Protein AF-A0A935QEB1-F1 (afdb_monomer_lite)

Radius of gyration: 17.1 Å; chains: 1; bounding box: 38×28×48 Å

Structure (mmCIF, N/CA/C/O backbone):
data_AF-A0A935QEB1-F1
#
_entry.id   AF-A0A935QEB1-F1
#
loop_
_atom_site.group_PDB
_atom_site.id
_atom_site.type_symbol
_atom_site.label_atom_id
_atom_site.label_alt_id
_atom_site.label_comp_id
_atom_site.label_asym_id
_atom_site.label_entity_id
_atom_site.label_seq_id
_atom_site.pdbx_PDB_ins_code
_atom_site.Cartn_x
_atom_site.Cartn_y
_atom_site.Cartn_z
_atom_site.occupancy
_atom_site.B_iso_or_equiv
_atom_site.auth_seq_id
_atom_site.auth_comp_id
_atom_site.auth_asym_id
_atom_site.auth_atom_id
_atom_site.pdbx_PDB_model_num
ATOM 1 N N . MET A 1 1 ? 4.987 -10.044 19.195 1.00 83.19 1 MET A N 1
ATOM 2 C CA . MET A 1 1 ? 5.631 -8.987 18.390 1.00 83.19 1 MET A CA 1
ATOM 3 C C . MET A 1 1 ? 6.122 -9.606 17.092 1.00 83.19 1 MET A C 1
ATOM 5 O O . MET A 1 1 ? 6.668 -10.703 17.139 1.00 83.19 1 MET A O 1
ATOM 9 N N . ARG A 1 2 ? 5.889 -8.962 15.948 1.00 94.31 2 ARG A N 1
ATOM 10 C CA . ARG A 1 2 ? 6.434 -9.374 14.642 1.00 94.31 2 ARG A CA 1
ATOM 11 C C . ARG A 1 2 ? 7.069 -8.157 13.979 1.00 94.31 2 ARG A C 1
ATOM 13 O O . ARG A 1 2 ? 6.477 -7.082 14.039 1.00 94.31 2 ARG A O 1
ATOM 20 N N . ARG A 1 3 ? 8.220 -8.342 13.334 1.00 96.56 3 ARG A N 1
ATOM 21 C CA . ARG A 1 3 ? 8.886 -7.309 12.537 1.00 96.56 3 ARG A CA 1
ATOM 22 C C . ARG A 1 3 ? 8.853 -7.691 11.062 1.00 96.56 3 ARG A C 1
ATOM 24 O O . ARG A 1 3 ? 8.981 -8.869 10.738 1.00 96.56 3 ARG A O 1
ATOM 31 N N . SER A 1 4 ? 8.666 -6.715 10.184 1.00 96.69 4 SER A N 1
ATOM 32 C CA . SER A 1 4 ? 8.810 -6.887 8.739 1.00 96.69 4 SER A CA 1
ATOM 33 C C . SER A 1 4 ? 9.440 -5.660 8.102 1.00 96.69 4 SER A C 1
ATOM 35 O O . SER A 1 4 ? 9.321 -4.550 8.623 1.00 96.69 4 SER A O 1
ATOM 37 N N . GLU A 1 5 ? 10.077 -5.883 6.960 1.00 97.75 5 GLU A N 1
ATOM 38 C CA . GLU A 1 5 ? 10.582 -4.838 6.078 1.00 97.75 5 GLU A CA 1
ATOM 39 C C . GLU A 1 5 ? 9.927 -5.016 4.714 1.00 97.75 5 GLU A C 1
ATOM 41 O O . GLU A 1 5 ? 9.751 -6.140 4.242 1.00 97.75 5 GLU A O 1
ATOM 46 N N . GLU A 1 6 ? 9.472 -3.910 4.146 1.00 97.44 6 GLU A N 1
ATOM 47 C CA . GLU A 1 6 ? 8.634 -3.874 2.954 1.00 97.44 6 GLU A CA 1
ATOM 48 C C . GLU A 1 6 ? 9.022 -2.646 2.136 1.00 97.44 6 GLU A C 1
ATOM 50 O O . GLU A 1 6 ? 9.424 -1.627 2.701 1.00 97.44 6 GLU A O 1
ATOM 55 N N . ASP A 1 7 ? 8.847 -2.711 0.823 1.00 98.50 7 ASP A N 1
ATOM 56 C CA . ASP A 1 7 ? 8.896 -1.528 -0.028 1.00 98.50 7 ASP A CA 1
ATOM 57 C C . ASP A 1 7 ? 7.515 -1.233 -0.575 1.00 98.50 7 ASP A C 1
ATOM 59 O O . ASP A 1 7 ? 6.787 -2.134 -0.990 1.00 98.50 7 ASP A O 1
ATOM 63 N N . TYR A 1 8 ? 7.162 0.042 -0.596 1.00 98.62 8 TYR A N 1
ATOM 64 C CA . TYR A 1 8 ? 5.965 0.519 -1.264 1.00 98.62 8 TYR A CA 1
ATOM 65 C C . TYR A 1 8 ? 6.370 1.344 -2.468 1.00 98.62 8 TYR A C 1
ATOM 67 O O . TYR A 1 8 ? 7.300 2.145 -2.389 1.00 98.62 8 TYR A O 1
ATOM 75 N N . ILE A 1 9 ? 5.654 1.162 -3.572 1.00 98.56 9 ILE A N 1
ATOM 76 C CA . ILE A 1 9 ? 5.802 2.011 -4.752 1.00 98.56 9 ILE A CA 1
ATOM 77 C C . ILE A 1 9 ? 4.604 2.946 -4.782 1.00 98.56 9 ILE A C 1
ATOM 79 O O . ILE A 1 9 ? 3.466 2.525 -4.998 1.00 98.56 9 ILE A O 1
ATOM 83 N N . LEU A 1 10 ? 4.856 4.219 -4.500 1.00 98.44 10 LEU A N 1
ATOM 84 C CA . LEU A 1 10 ? 3.855 5.269 -4.572 1.00 98.44 10 LEU A CA 1
ATOM 85 C C . LEU A 1 10 ? 3.809 5.823 -5.988 1.00 98.44 10 LEU A C 1
ATOM 87 O O . LEU A 1 10 ? 4.850 6.072 -6.583 1.00 98.44 10 LEU A O 1
ATOM 91 N N . SER A 1 11 ? 2.602 6.086 -6.479 1.00 98.00 11 SER A N 1
ATOM 92 C CA . SER A 1 11 ? 2.375 6.860 -7.699 1.00 98.00 11 SER A CA 1
ATOM 93 C C . SER A 1 11 ? 1.747 8.204 -7.348 1.00 98.00 11 SER A C 1
ATOM 95 O O . SER A 1 11 ? 0.836 8.266 -6.517 1.00 98.00 11 SER A O 1
ATOM 97 N N . ARG A 1 12 ? 2.183 9.286 -7.998 1.00 96.31 12 ARG A N 1
ATOM 98 C CA . ARG A 1 12 ? 1.499 10.589 -7.943 1.00 96.31 12 ARG A CA 1
ATOM 99 C C . ARG A 1 12 ? 0.083 10.515 -8.515 1.00 96.31 12 ARG A C 1
ATOM 101 O O . ARG A 1 12 ? -0.806 11.174 -7.990 1.00 96.31 12 ARG A O 1
ATOM 108 N N . GLN A 1 13 ? -0.128 9.656 -9.509 1.00 96.44 13 GLN A N 1
ATOM 109 C CA . GLN A 1 13 ? -1.366 9.557 -10.287 1.00 96.44 13 GLN A CA 1
ATOM 110 C C . GLN A 1 13 ? -2.379 8.552 -9.714 1.00 96.44 13 GLN A C 1
ATOM 112 O O . GLN A 1 13 ? -3.512 8.478 -10.180 1.00 96.44 13 GLN A O 1
ATOM 117 N N . SER A 1 14 ? -1.998 7.763 -8.702 1.00 96.44 14 SER A N 1
ATOM 118 C CA . SER A 1 14 ? -2.831 6.671 -8.183 1.00 96.44 14 SER A CA 1
ATOM 119 C C . SER A 1 14 ? -2.782 6.545 -6.661 1.00 96.44 14 SER A C 1
ATOM 121 O O . SER A 1 14 ? -1.826 6.955 -5.997 1.00 96.44 14 SER A O 1
ATOM 123 N N . MET A 1 15 ? -3.847 5.960 -6.111 1.00 96.69 15 MET A N 1
ATOM 124 C CA . MET A 1 15 ? -3.975 5.538 -4.712 1.00 96.69 15 MET A CA 1
ATOM 125 C C . MET A 1 15 ? -4.090 4.011 -4.593 1.00 96.69 15 MET A C 1
ATOM 127 O O . MET A 1 15 ? -4.632 3.499 -3.618 1.00 96.69 15 MET A O 1
ATOM 131 N N . ASN A 1 16 ? -3.580 3.269 -5.578 1.00 98.00 16 ASN A N 1
ATOM 132 C CA . ASN A 1 16 ? -3.426 1.827 -5.451 1.00 98.00 16 ASN A CA 1
ATOM 133 C C . ASN A 1 16 ? -2.272 1.495 -4.500 1.00 98.00 16 ASN A C 1
ATOM 135 O O . ASN A 1 16 ? -1.186 2.073 -4.564 1.00 98.00 16 ASN A O 1
ATOM 139 N N . ASN A 1 17 ? -2.516 0.544 -3.605 1.00 98.25 17 ASN A N 1
ATOM 140 C CA . ASN A 1 17 ? -1.549 0.092 -2.624 1.00 98.25 17 ASN A CA 1
ATOM 141 C C . ASN A 1 17 ? -0.645 -0.957 -3.257 1.00 98.25 17 ASN A C 1
ATOM 143 O O . ASN A 1 17 ? -1.051 -2.110 -3.369 1.00 98.25 17 ASN A O 1
ATOM 147 N N . THR A 1 18 ? 0.552 -0.537 -3.666 1.00 98.38 18 THR A N 1
ATOM 148 C CA . THR A 1 18 ? 1.573 -1.422 -4.230 1.00 98.38 18 THR A CA 1
ATOM 149 C C . THR A 1 18 ? 2.646 -1.686 -3.197 1.00 98.38 18 THR A C 1
ATOM 151 O O . THR A 1 18 ? 3.416 -0.790 -2.849 1.00 98.38 18 THR A O 1
ATOM 154 N N . LYS A 1 19 ? 2.695 -2.927 -2.724 1.00 98.56 19 LYS A N 1
ATOM 155 C CA . LYS A 1 19 ? 3.609 -3.385 -1.683 1.00 98.56 19 LYS A CA 1
ATOM 156 C C . LYS A 1 19 ? 4.445 -4.542 -2.196 1.00 98.56 19 LYS A C 1
ATOM 158 O O . LYS A 1 19 ? 3.911 -5.487 -2.770 1.00 98.56 19 LYS A O 1
ATOM 163 N N . ILE A 1 20 ? 5.733 -4.504 -1.896 1.00 98.62 20 ILE A N 1
ATOM 164 C CA . ILE A 1 20 ? 6.696 -5.555 -2.185 1.00 98.62 20 ILE A CA 1
ATOM 165 C C . ILE A 1 20 ? 7.252 -6.086 -0.864 1.00 98.62 20 ILE A C 1
ATOM 167 O O . ILE A 1 20 ? 7.737 -5.323 -0.028 1.00 98.62 20 ILE A O 1
ATOM 171 N N . ARG A 1 21 ? 7.181 -7.403 -0.666 1.00 97.75 21 ARG A N 1
ATOM 172 C CA . ARG A 1 21 ? 7.799 -8.096 0.471 1.00 97.75 21 ARG A CA 1
ATOM 173 C C . ARG A 1 21 ? 8.183 -9.514 0.065 1.00 97.75 21 ARG A C 1
ATOM 175 O O . ARG A 1 21 ? 7.403 -10.177 -0.610 1.00 97.75 21 ARG A O 1
ATOM 182 N N . ASP A 1 22 ? 9.356 -9.979 0.493 1.00 96.12 22 ASP A N 1
ATOM 183 C CA . ASP A 1 22 ? 9.839 -11.350 0.261 1.00 96.12 22 ASP A CA 1
ATOM 184 C C . ASP A 1 22 ? 9.798 -11.770 -1.227 1.00 96.12 22 ASP A C 1
ATOM 186 O O . ASP A 1 22 ? 9.379 -12.874 -1.569 1.00 96.12 22 ASP A O 1
ATOM 190 N N . GLY A 1 23 ? 10.184 -10.860 -2.134 1.00 96.56 23 GLY A N 1
ATOM 191 C CA . GLY A 1 23 ? 10.194 -11.109 -3.584 1.00 96.56 23 GLY A CA 1
ATOM 192 C C . GLY A 1 23 ? 8.809 -11.153 -4.242 1.00 96.56 23 GLY A C 1
ATOM 193 O O . GLY A 1 23 ? 8.690 -11.562 -5.398 1.00 96.56 23 GLY A O 1
ATOM 194 N N . LEU A 1 24 ? 7.763 -10.730 -3.530 1.00 98.12 24 LEU A N 1
ATOM 195 C CA . LEU A 1 24 ? 6.387 -10.713 -4.007 1.00 98.12 24 LEU A CA 1
ATOM 196 C C . LEU A 1 24 ? 5.823 -9.290 -4.003 1.00 98.12 24 LEU A C 1
ATOM 198 O O . LEU A 1 24 ? 5.852 -8.616 -2.975 1.00 98.12 24 LEU A O 1
ATOM 202 N N . MET A 1 25 ? 5.250 -8.877 -5.131 1.00 98.56 25 MET A N 1
ATOM 203 C CA . MET A 1 25 ? 4.451 -7.665 -5.277 1.00 98.56 25 MET A CA 1
ATOM 204 C C . MET A 1 25 ? 2.955 -7.982 -5.141 1.00 98.56 25 MET A C 1
ATOM 206 O O . MET A 1 25 ? 2.454 -8.937 -5.737 1.00 98.56 25 MET A O 1
ATOM 210 N N . ASP A 1 26 ? 2.243 -7.157 -4.379 1.00 98.44 26 ASP A N 1
ATOM 211 C CA . ASP A 1 26 ? 0.785 -7.152 -4.231 1.00 98.44 26 ASP A CA 1
ATOM 212 C C . ASP A 1 26 ? 0.272 -5.740 -4.529 1.00 98.44 26 ASP A C 1
ATOM 214 O O . ASP A 1 26 ? 0.778 -4.772 -3.952 1.00 98.44 26 ASP A O 1
ATOM 218 N N . ILE A 1 27 ? -0.710 -5.626 -5.425 1.00 98.56 27 ILE A N 1
ATOM 219 C CA . ILE A 1 27 ? -1.400 -4.367 -5.716 1.00 98.56 27 ILE A CA 1
ATOM 220 C C . ILE A 1 27 ? -2.857 -4.503 -5.306 1.00 98.56 27 ILE A C 1
ATOM 222 O O . ILE A 1 27 ? -3.578 -5.374 -5.799 1.00 98.56 27 ILE A O 1
ATOM 226 N N . LYS A 1 28 ? -3.303 -3.595 -4.438 1.00 98.56 28 LYS A N 1
ATOM 227 C CA . LYS A 1 28 ? -4.705 -3.470 -4.037 1.00 98.56 28 LYS A CA 1
ATOM 228 C C . LYS A 1 28 ? -5.279 -2.133 -4.460 1.00 98.56 28 LYS A C 1
ATOM 230 O O . LYS A 1 28 ? -4.605 -1.110 -4.374 1.00 98.56 28 LYS A O 1
ATOM 235 N N . THR A 1 29 ? -6.544 -2.139 -4.848 1.00 98.06 29 THR A N 1
ATOM 236 C CA . THR A 1 29 ? -7.305 -0.927 -5.145 1.00 98.06 29 THR A CA 1
ATOM 237 C C . THR A 1 29 ? -8.373 -0.697 -4.085 1.00 98.06 29 THR A C 1
ATOM 239 O O . THR A 1 29 ? -8.905 -1.656 -3.516 1.00 98.06 29 THR A O 1
ATOM 242 N N . LEU A 1 30 ? -8.659 0.569 -3.791 1.00 97.50 30 LEU A N 1
ATOM 243 C CA . LEU A 1 30 ? -9.748 0.940 -2.898 1.00 97.50 30 LEU A CA 1
ATOM 244 C C . LEU A 1 30 ? -11.068 0.706 -3.636 1.00 97.50 30 LEU A C 1
ATOM 246 O O . LEU A 1 30 ? -11.345 1.357 -4.640 1.00 97.50 30 LEU A O 1
ATOM 250 N N . GLN A 1 31 ? -11.864 -0.242 -3.154 1.00 96.81 31 GLN A N 1
ATOM 251 C CA . GLN A 1 31 ? -13.117 -0.636 -3.789 1.00 96.81 31 GLN A CA 1
ATOM 252 C C . GLN A 1 31 ? -14.290 0.218 -3.308 1.00 96.81 31 GLN A C 1
ATOM 254 O O . GLN A 1 31 ? -15.129 0.625 -4.108 1.00 96.81 31 GLN A O 1
ATOM 259 N N . ALA A 1 32 ? -14.361 0.464 -2.002 1.00 95.94 32 ALA A N 1
ATOM 260 C CA . ALA A 1 32 ? -15.444 1.214 -1.391 1.00 95.94 32 ALA A CA 1
ATOM 261 C C . ALA A 1 32 ? -14.986 1.876 -0.092 1.00 95.94 32 ALA A C 1
ATOM 263 O O . ALA A 1 32 ? -14.084 1.386 0.593 1.00 95.94 32 ALA A O 1
ATOM 264 N N . VAL A 1 33 ? -15.664 2.966 0.249 1.00 96.94 33 VAL A N 1
ATOM 265 C CA . VAL A 1 33 ? -15.650 3.569 1.580 1.00 96.94 33 VAL A CA 1
ATOM 266 C C . VAL A 1 33 ? -17.101 3.642 2.030 1.00 96.94 33 VAL A C 1
ATOM 268 O O . VAL A 1 33 ? -17.939 4.144 1.278 1.00 96.94 33 VAL A O 1
ATOM 271 N N . ASN A 1 34 ? -17.424 3.083 3.194 1.00 95.31 34 ASN A N 1
ATOM 272 C CA . ASN A 1 34 ? -18.795 3.115 3.705 1.00 95.31 34 ASN A CA 1
ATOM 273 C C . ASN A 1 34 ? -19.105 4.446 4.425 1.00 95.31 34 ASN A C 1
ATOM 275 O O . ASN A 1 34 ? -18.240 5.308 4.570 1.00 95.31 34 ASN A O 1
ATOM 279 N N . GLU A 1 35 ? -20.343 4.607 4.897 1.00 95.06 35 GLU A N 1
ATOM 280 C CA . GLU A 1 35 ? -20.798 5.818 5.604 1.00 95.06 35 GLU A CA 1
ATOM 281 C C . GLU A 1 35 ? -20.042 6.080 6.922 1.00 95.06 35 GLU A C 1
ATOM 283 O O . GLU A 1 35 ? -19.935 7.228 7.346 1.00 95.06 35 GLU A O 1
ATOM 288 N N . ASP A 1 36 ? -19.465 5.038 7.532 1.00 92.50 36 ASP A N 1
ATOM 289 C CA . ASP A 1 36 ? -18.627 5.130 8.736 1.00 92.50 36 ASP A CA 1
ATOM 290 C C . ASP A 1 36 ? -17.152 5.461 8.416 1.00 92.50 36 ASP A C 1
ATOM 292 O O . ASP A 1 36 ? -16.318 5.538 9.3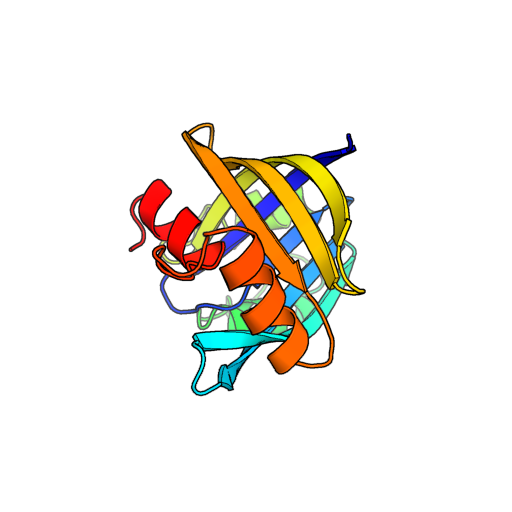19 1.00 92.50 36 ASP A O 1
ATOM 296 N N . GLY A 1 37 ? -16.795 5.630 7.137 1.00 94.00 37 GLY A N 1
ATOM 297 C CA . GLY A 1 37 ? -15.422 5.899 6.706 1.00 94.00 37 GLY A CA 1
ATOM 298 C C . G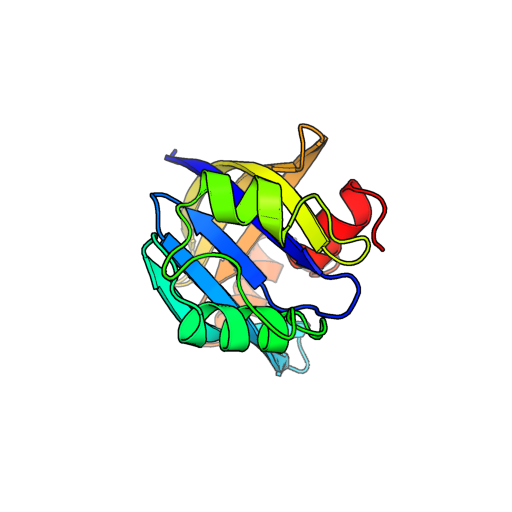LY A 1 37 ? -14.504 4.671 6.704 1.00 94.00 37 GLY A C 1
ATOM 299 O O . GLY A 1 37 ? -13.283 4.826 6.633 1.00 94.00 37 GLY A O 1
ATOM 300 N N . LEU A 1 38 ? -15.053 3.455 6.788 1.00 96.50 38 LEU A N 1
ATOM 301 C CA . LEU A 1 38 ? -14.290 2.211 6.685 1.00 96.50 38 LEU A CA 1
ATOM 302 C C . LEU A 1 38 ? -13.964 1.908 5.223 1.00 96.50 38 LEU A C 1
ATOM 304 O O . LEU A 1 38 ? -14.840 1.935 4.358 1.00 96.50 38 LEU A O 1
ATOM 308 N N . GLU A 1 39 ? -12.700 1.586 4.963 1.00 97.06 39 GLU A N 1
ATOM 309 C CA . GLU A 1 39 ? -12.185 1.311 3.625 1.00 97.06 39 GLU A CA 1
ATOM 310 C C . GLU A 1 39 ? -12.162 -0.193 3.321 1.00 97.06 39 GLU A C 1
ATOM 312 O O . GLU A 1 39 ? -11.621 -0.988 4.091 1.00 97.06 39 GLU A O 1
ATOM 317 N N . GLN A 1 40 ? -12.668 -0.578 2.149 1.00 96.56 40 GLN A N 1
ATOM 318 C CA . GLN A 1 40 ? -12.555 -1.933 1.613 1.00 96.56 40 GLN A CA 1
ATOM 319 C C . GLN A 1 40 ? -11.539 -1.967 0.469 1.00 96.56 40 GLN A C 1
ATOM 321 O O . GLN A 1 40 ? -11.694 -1.274 -0.537 1.00 96.56 40 GLN A O 1
ATOM 326 N N . TRP A 1 41 ? -10.519 -2.815 0.597 1.00 96.62 41 TRP A N 1
ATOM 327 C CA . TRP A 1 41 ? -9.431 -2.936 -0.373 1.00 96.62 41 TRP A CA 1
ATOM 328 C C . TRP A 1 41 ? -9.469 -4.284 -1.090 1.00 96.62 41 TRP A C 1
ATOM 330 O O . TRP A 1 41 ? -9.429 -5.331 -0.443 1.00 96.62 41 TRP A O 1
ATOM 340 N N . ASN A 1 42 ? -9.467 -4.263 -2.423 1.00 96.69 42 ASN A N 1
ATOM 341 C CA . ASN A 1 42 ? -9.499 -5.466 -3.251 1.00 96.69 42 ASN A CA 1
ATOM 342 C C . ASN A 1 42 ? -8.136 -5.721 -3.923 1.00 96.69 42 ASN A C 1
ATOM 344 O O . ASN A 1 42 ? -7.607 -4.806 -4.563 1.00 96.69 42 ASN A O 1
ATOM 348 N N . PRO A 1 43 ? -7.554 -6.931 -3.821 1.00 97.19 43 PRO A N 1
ATOM 349 C CA . PRO A 1 43 ? -6.360 -7.289 -4.581 1.00 97.19 43 PRO A CA 1
ATOM 350 C C . PRO A 1 43 ? -6.670 -7.382 -6.078 1.00 97.19 43 PRO A C 1
ATOM 352 O O . PRO A 1 43 ? -7.613 -8.055 -6.488 1.00 97.19 43 PRO A O 1
ATOM 355 N N . ILE A 1 44 ? -5.851 -6.718 -6.892 1.00 97.56 44 ILE A N 1
ATOM 356 C CA . ILE A 1 44 ? -5.974 -6.710 -8.359 1.00 97.56 44 ILE A CA 1
ATOM 357 C C . ILE A 1 44 ? -4.770 -7.343 -9.058 1.00 97.56 44 ILE A C 1
ATOM 359 O O . ILE A 1 44 ? -4.885 -7.761 -10.206 1.00 97.56 44 ILE A O 1
ATOM 363 N N . LEU A 1 45 ? -3.625 -7.444 -8.377 1.00 97.81 45 LEU A N 1
ATOM 364 C CA . LEU A 1 45 ? -2.428 -8.087 -8.910 1.00 97.81 45 LEU A CA 1
ATOM 365 C C . LEU A 1 45 ? -1.613 -8.706 -7.781 1.00 97.81 45 LEU A C 1
ATOM 367 O O . LEU A 1 45 ? -1.413 -8.090 -6.737 1.00 97.81 45 LEU A O 1
ATOM 371 N N . LYS A 1 46 ? -1.098 -9.910 -8.030 1.00 97.94 46 LYS A N 1
ATOM 372 C CA . LYS A 1 46 ? -0.120 -10.577 -7.175 1.00 97.94 46 LYS A CA 1
ATOM 373 C C . LYS A 1 46 ? 0.909 -11.267 -8.061 1.00 97.94 46 LYS A C 1
ATOM 375 O O . LYS A 1 46 ? 0.546 -12.155 -8.827 1.00 97.94 46 LYS A O 1
ATOM 380 N N . ALA A 1 47 ? 2.168 -10.857 -7.968 1.00 98.25 47 ALA A N 1
ATOM 381 C CA . ALA A 1 47 ? 3.231 -11.350 -8.839 1.00 98.25 47 ALA A CA 1
ATOM 382 C C . ALA A 1 47 ? 4.544 -11.521 -8.073 1.00 98.25 47 ALA A C 1
ATOM 384 O O . ALA A 1 47 ? 4.892 -10.698 -7.229 1.00 98.25 47 ALA A O 1
ATOM 385 N N . SER A 1 48 ? 5.275 -12.594 -8.363 1.00 98.38 48 SER A N 1
ATOM 386 C CA . SER A 1 48 ? 6.636 -12.806 -7.866 1.00 98.38 48 SER A CA 1
ATOM 387 C C . SER A 1 48 ? 7.652 -12.270 -8.864 1.00 98.38 48 SER A C 1
ATOM 389 O O . SER A 1 48 ? 7.450 -12.400 -10.070 1.00 98.3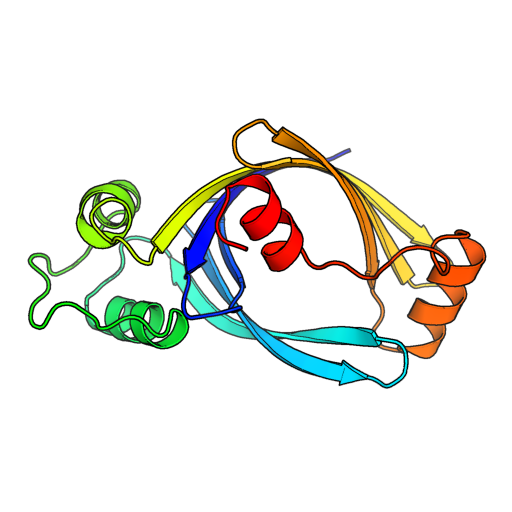8 48 SER A O 1
ATOM 391 N N . PHE A 1 49 ? 8.763 -11.732 -8.372 1.00 98.44 49 PHE A N 1
ATOM 392 C CA . PHE A 1 49 ? 9.898 -11.398 -9.227 1.00 98.44 49 PHE A CA 1
ATOM 393 C C . PHE A 1 49 ? 10.578 -12.672 -9.776 1.00 98.44 49 PHE A C 1
ATOM 395 O O . PHE A 1 49 ? 10.588 -13.697 -9.086 1.00 98.44 49 PHE A O 1
ATOM 402 N N . PRO A 1 50 ? 11.179 -12.618 -10.981 1.00 98.56 50 PRO A N 1
ATOM 403 C CA . PRO A 1 50 ? 11.275 -11.451 -11.863 1.00 98.56 50 PRO A CA 1
ATOM 404 C C . PRO A 1 50 ? 9.972 -11.159 -12.637 1.00 98.56 50 PRO A C 1
ATOM 406 O O . PRO A 1 50 ? 9.177 -12.061 -12.891 1.00 98.56 50 PRO A O 1
ATOM 409 N N . LEU A 1 51 ? 9.751 -9.894 -13.012 1.00 98.50 51 LEU A N 1
ATOM 410 C CA . LEU A 1 51 ? 8.532 -9.426 -13.686 1.00 98.50 51 LEU A CA 1
ATOM 411 C C . LEU A 1 51 ? 8.749 -9.274 -15.194 1.00 98.50 51 LEU A C 1
ATOM 413 O O . LEU A 1 51 ? 9.664 -8.568 -15.616 1.00 98.50 51 LEU A O 1
ATOM 417 N N . GLY A 1 52 ? 7.896 -9.910 -15.997 1.00 97.94 52 GLY A N 1
ATOM 418 C CA . GLY A 1 52 ? 7.901 -9.770 -17.456 1.00 97.94 52 GLY A CA 1
ATOM 419 C C . GLY A 1 52 ? 7.082 -8.568 -17.963 1.00 97.94 52 GLY A C 1
ATOM 420 O O . GLY A 1 52 ? 6.249 -8.043 -17.215 1.00 97.94 52 GLY A O 1
ATOM 421 N N . PRO A 1 53 ? 7.263 -8.162 -19.236 1.00 96.75 53 PRO A N 1
ATOM 422 C CA . PRO A 1 53 ? 6.581 -7.026 -19.865 1.00 96.75 53 PRO A CA 1
ATOM 423 C C . PRO A 1 53 ? 5.059 -6.990 -19.683 1.00 96.75 53 PRO A C 1
ATOM 425 O O . PRO A 1 53 ? 4.516 -5.944 -19.337 1.00 96.75 53 PRO A O 1
ATOM 428 N N . ASP A 1 54 ? 4.368 -8.123 -19.840 1.00 95.19 54 ASP A N 1
ATOM 429 C CA . ASP A 1 54 ? 2.902 -8.180 -19.721 1.00 95.19 54 ASP A CA 1
ATOM 430 C C . ASP A 1 54 ? 2.421 -7.833 -18.305 1.00 95.19 54 ASP A C 1
ATOM 432 O O . ASP A 1 54 ?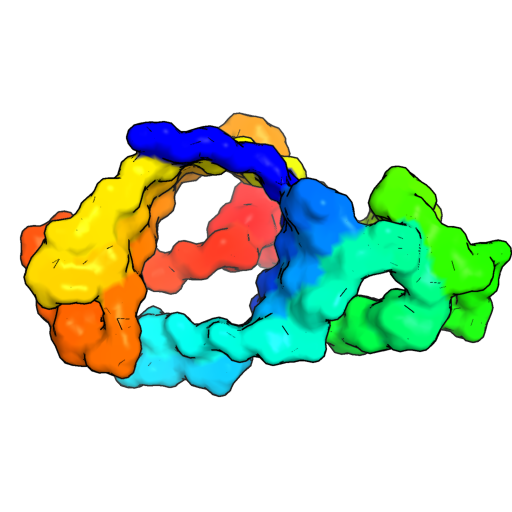 1.449 -7.098 -18.115 1.00 95.19 54 ASP A O 1
ATOM 436 N N . VAL A 1 55 ? 3.134 -8.326 -17.287 1.00 97.56 55 VAL A N 1
ATOM 437 C CA . VAL A 1 55 ? 2.834 -8.019 -15.883 1.00 97.56 55 VAL A CA 1
ATOM 438 C C . VAL A 1 55 ? 3.167 -6.559 -15.587 1.00 97.56 55 VAL A C 1
ATOM 440 O O . VAL A 1 55 ? 2.387 -5.875 -14.924 1.00 97.56 55 VAL A O 1
ATOM 443 N N . LEU A 1 56 ? 4.291 -6.061 -16.112 1.00 98.06 56 LEU A N 1
ATOM 444 C CA . LEU A 1 56 ? 4.692 -4.663 -15.967 1.00 98.06 56 LEU A CA 1
ATOM 445 C C . LEU A 1 56 ? 3.666 -3.712 -16.586 1.00 98.06 56 LEU A C 1
ATOM 447 O O . LEU A 1 56 ? 3.318 -2.726 -15.946 1.00 98.06 56 LEU A O 1
ATOM 451 N N . ALA A 1 57 ? 3.105 -4.024 -17.755 1.00 95.88 57 ALA A N 1
ATOM 452 C CA . ALA A 1 57 ? 2.038 -3.221 -18.353 1.00 95.88 57 ALA A CA 1
ATOM 453 C C . ALA A 1 57 ? 0.830 -3.076 -17.406 1.00 95.88 57 ALA A C 1
ATOM 455 O O . ALA A 1 57 ? 0.318 -1.971 -17.216 1.00 95.88 57 ALA A O 1
ATOM 456 N N . GLY A 1 58 ? 0.425 -4.163 -16.737 1.00 96.75 58 GLY A N 1
ATOM 457 C CA . GLY A 1 58 ? -0.622 -4.130 -15.710 1.00 96.75 58 GLY A CA 1
ATOM 458 C C . GLY A 1 58 ? -0.244 -3.305 -14.472 1.00 96.75 58 GLY A C 1
ATOM 459 O O . GLY A 1 58 ? -1.079 -2.578 -13.934 1.00 96.75 58 GLY A O 1
ATOM 460 N N . ILE A 1 59 ? 1.018 -3.367 -14.042 1.00 98.19 59 ILE A N 1
ATOM 461 C CA . ILE A 1 59 ? 1.542 -2.577 -12.916 1.00 98.19 59 ILE A CA 1
ATOM 462 C C . ILE A 1 59 ? 1.524 -1.074 -13.243 1.00 98.19 59 ILE A C 1
ATOM 464 O O . ILE A 1 59 ? 1.015 -0.284 -12.449 1.00 98.19 59 ILE A O 1
ATOM 468 N N . PHE A 1 60 ? 2.009 -0.669 -14.420 1.00 97.69 60 PHE A N 1
ATOM 469 C CA . PHE A 1 60 ? 1.986 0.730 -14.867 1.00 97.69 60 PHE A CA 1
ATOM 470 C C . PHE A 1 60 ? 0.555 1.259 -15.022 1.00 97.69 60 PHE A C 1
ATOM 472 O O . PHE A 1 60 ? 0.243 2.351 -14.539 1.00 97.69 60 PHE A O 1
ATOM 479 N N . ALA A 1 61 ? -0.352 0.446 -15.574 1.00 96.81 61 ALA A N 1
ATOM 480 C CA . ALA A 1 61 ? -1.773 0.776 -15.618 1.00 96.81 61 ALA A CA 1
ATOM 481 C C . ALA A 1 61 ? -2.355 0.988 -14.208 1.00 96.81 61 ALA A C 1
ATOM 483 O O . ALA A 1 61 ? -3.071 1.962 -13.978 1.00 96.81 61 ALA A O 1
ATOM 484 N N . ALA A 1 62 ? -2.001 0.142 -13.233 1.00 97.56 62 ALA A N 1
ATOM 485 C CA . ALA A 1 62 ? -2.424 0.319 -11.843 1.00 97.56 62 ALA A CA 1
ATOM 486 C C . ALA A 1 62 ? -1.817 1.574 -11.183 1.00 97.56 62 ALA A C 1
ATOM 488 O O . ALA A 1 62 ? -2.435 2.170 -10.293 1.00 97.56 62 ALA A O 1
ATOM 489 N N . PHE A 1 63 ? -0.636 2.013 -11.616 1.00 97.81 63 PHE A N 1
ATOM 490 C CA . PHE A 1 63 ? -0.066 3.292 -11.200 1.00 97.81 63 PHE A CA 1
ATOM 491 C C . PHE A 1 63 ? -0.726 4.500 -11.863 1.00 97.81 63 PHE A C 1
ATOM 493 O O . PHE A 1 63 ? -0.549 5.606 -11.354 1.00 97.81 63 PHE A O 1
ATOM 500 N N . GLY A 1 64 ? -1.474 4.318 -12.953 1.00 96.69 64 GLY A N 1
ATOM 501 C CA . GLY A 1 64 ? -1.961 5.428 -13.773 1.00 96.69 64 GLY A CA 1
ATOM 502 C C . GLY A 1 64 ? -0.825 6.190 -14.462 1.00 96.69 64 GLY A C 1
ATOM 503 O O . GLY A 1 64 ? -0.964 7.379 -14.728 1.00 96.69 64 GLY A O 1
ATOM 504 N N . VAL A 1 65 ? 0.309 5.525 -14.697 1.00 95.75 65 VAL A N 1
ATOM 505 C CA . VAL A 1 65 ? 1.499 6.089 -15.347 1.00 95.75 65 VAL A CA 1
ATOM 506 C C . VAL A 1 65 ? 1.681 5.389 -16.687 1.00 95.75 65 VAL A C 1
ATOM 508 O O . VAL A 1 65 ? 1.471 4.180 -16.792 1.00 95.75 65 VAL A O 1
ATOM 511 N N . GLU A 1 66 ? 2.058 6.141 -17.717 1.00 92.38 66 GLU A N 1
ATOM 512 C CA . GLU A 1 66 ? 2.319 5.572 -19.037 1.00 92.38 66 GLU A CA 1
ATOM 513 C C . GLU A 1 66 ? 3.504 4.599 -18.970 1.00 92.38 66 GLU A C 1
ATOM 515 O O . GLU A 1 66 ? 4.575 4.921 -18.450 1.00 92.38 66 GLU A O 1
ATOM 520 N N . ALA A 1 67 ? 3.296 3.380 -19.466 1.00 89.88 67 ALA A N 1
ATOM 521 C CA . ALA A 1 67 ? 4.360 2.394 -19.567 1.00 89.88 67 ALA A CA 1
ATOM 522 C C . ALA A 1 67 ? 5.340 2.776 -20.690 1.00 89.88 67 ALA A C 1
ATOM 524 O O . ALA A 1 67 ? 4.926 3.372 -21.688 1.00 89.88 67 ALA A O 1
ATOM 525 N N . PRO A 1 68 ? 6.622 2.380 -20.597 1.00 88.25 68 PRO A N 1
ATOM 526 C CA . PRO A 1 68 ? 7.527 2.455 -21.736 1.00 88.25 68 PRO A CA 1
ATOM 527 C C . PRO A 1 68 ? 6.935 1.742 -22.958 1.00 88.25 68 PRO A C 1
ATOM 529 O O . PRO A 1 68 ? 6.403 0.640 -22.837 1.00 88.25 68 PRO A O 1
ATOM 532 N N . VAL A 1 69 ? 7.088 2.334 -24.149 1.00 85.81 69 VAL A N 1
ATOM 533 C CA . VAL A 1 69 ? 6.648 1.707 -25.415 1.00 85.81 69 VAL A CA 1
ATOM 534 C C . VAL A 1 69 ? 7.333 0.352 -25.623 1.00 85.81 69 VAL A C 1
ATOM 536 O O . VAL A 1 69 ? 6.729 -0.581 -26.147 1.00 85.81 69 VAL A O 1
ATOM 539 N N . PHE A 1 70 ? 8.589 0.241 -25.179 1.00 88.75 70 PHE A N 1
ATOM 540 C CA . PHE A 1 70 ? 9.359 -0.994 -25.184 1.00 88.75 70 PHE A CA 1
ATOM 541 C C . PHE A 1 70 ? 10.070 -1.174 -23.846 1.00 88.75 70 PHE A C 1
ATOM 543 O O . PHE A 1 70 ? 10.750 -0.266 -23.366 1.00 88.75 70 PHE A O 1
ATOM 550 N N . PHE A 1 71 ? 9.955 -2.371 -23.279 1.00 94.31 71 PHE A N 1
ATOM 551 C CA . PHE A 1 71 ? 10.794 -2.799 -22.171 1.00 94.31 71 PHE A CA 1
ATOM 552 C C . PHE A 1 71 ? 12.118 -3.331 -22.721 1.00 94.31 71 PHE A C 1
ATOM 554 O O . PHE A 1 71 ? 12.139 -4.101 -23.679 1.00 94.31 71 PHE A O 1
ATOM 561 N N . ALA A 1 72 ? 13.233 -2.921 -22.121 1.00 94.81 72 ALA A N 1
ATOM 562 C CA . ALA A 1 72 ? 14.571 -3.312 -22.565 1.00 94.81 72 ALA A CA 1
ATOM 563 C C . ALA A 1 72 ? 14.924 -4.774 -22.228 1.00 94.81 72 ALA A C 1
ATOM 565 O O . ALA A 1 72 ? 15.943 -5.282 -22.696 1.00 94.81 72 ALA A O 1
ATOM 566 N N . ARG A 1 73 ? 14.117 -5.436 -21.388 1.00 97.00 73 ARG A N 1
ATOM 567 C CA . ARG A 1 73 ? 14.344 -6.798 -20.895 1.00 97.00 73 ARG A CA 1
ATOM 568 C C . ARG A 1 73 ? 13.076 -7.635 -20.997 1.00 97.00 73 ARG A C 1
ATOM 570 O O . ARG A 1 73 ? 11.976 -7.129 -20.787 1.00 97.00 73 ARG A O 1
ATOM 577 N N . ASP A 1 74 ? 13.265 -8.937 -21.186 1.00 96.94 74 ASP A N 1
ATOM 578 C CA . ASP A 1 74 ? 12.179 -9.925 -21.140 1.00 96.94 74 ASP A CA 1
ATOM 579 C C . ASP A 1 74 ? 11.699 -10.203 -19.706 1.00 96.94 74 ASP A C 1
ATOM 581 O O . ASP A 1 74 ? 10.587 -10.686 -19.497 1.00 96.94 74 ASP A O 1
ATOM 585 N N . ALA A 1 75 ? 12.536 -9.907 -18.707 1.00 97.94 75 ALA A N 1
ATOM 586 C CA . ALA A 1 75 ? 12.184 -9.973 -17.297 1.00 97.94 75 ALA A CA 1
ATOM 587 C C . ALA A 1 75 ? 13.074 -9.037 -16.465 1.00 97.94 75 ALA A C 1
ATOM 589 O O . ALA A 1 75 ? 14.263 -8.884 -16.751 1.00 97.94 75 ALA A O 1
ATOM 590 N N . TYR A 1 76 ? 12.499 -8.449 -15.418 1.00 98.56 76 TYR A N 1
ATOM 591 C CA . TYR A 1 76 ? 13.174 -7.553 -14.482 1.00 98.56 76 TYR A CA 1
ATOM 592 C C . TYR A 1 76 ? 13.259 -8.211 -13.108 1.00 98.56 76 TYR A C 1
ATOM 594 O O . TYR A 1 76 ? 12.231 -8.580 -12.532 1.00 98.56 76 TYR A O 1
ATOM 602 N N . THR A 1 77 ? 14.467 -8.348 -12.555 1.00 98.62 77 THR A N 1
ATOM 603 C CA . THR A 1 77 ? 14.623 -8.662 -11.125 1.00 98.62 77 THR A CA 1
ATOM 604 C C . THR A 1 77 ? 14.067 -7.525 -10.268 1.00 98.62 77 THR A C 1
ATOM 606 O O . THR A 1 77 ? 13.715 -6.461 -10.774 1.00 98.62 77 THR A O 1
ATOM 609 N N . TYR A 1 78 ? 13.977 -7.739 -8.957 1.00 98.44 78 TYR A N 1
ATOM 610 C CA . TYR A 1 78 ? 13.540 -6.694 -8.034 1.00 98.44 78 TYR A CA 1
ATOM 611 C C . TYR A 1 78 ? 14.430 -5.443 -8.125 1.00 98.44 78 TYR A C 1
ATOM 613 O O . TYR A 1 78 ? 13.914 -4.335 -8.241 1.00 98.44 78 TYR A O 1
ATOM 621 N N . GLU A 1 79 ? 15.750 -5.621 -8.168 1.00 98.38 79 GLU A N 1
ATOM 622 C CA . GLU A 1 79 ? 16.718 -4.528 -8.288 1.00 98.38 79 GLU A CA 1
ATOM 623 C C . GLU A 1 79 ? 16.564 -3.803 -9.628 1.00 98.38 79 GLU A C 1
ATOM 625 O O . GLU A 1 79 ? 16.431 -2.586 -9.654 1.00 98.38 79 GLU A O 1
ATOM 630 N N . GLN A 1 80 ? 16.477 -4.546 -10.737 1.00 98.44 80 GLN A N 1
ATOM 631 C CA . GLN A 1 80 ? 16.295 -3.959 -12.069 1.00 98.44 80 GLN A CA 1
ATOM 632 C C . GLN A 1 80 ? 14.967 -3.207 -12.191 1.00 98.44 80 GLN A C 1
ATOM 634 O O . GLN A 1 80 ? 14.911 -2.153 -12.812 1.00 98.44 80 GLN A O 1
ATOM 639 N N . TYR A 1 81 ? 13.888 -3.734 -11.609 1.00 98.25 81 TYR A N 1
ATOM 640 C CA . TYR A 1 81 ? 12.597 -3.051 -11.582 1.00 98.25 81 TYR A CA 1
ATOM 641 C C . TYR A 1 81 ? 12.699 -1.701 -10.865 1.00 98.25 81 TYR A C 1
ATOM 643 O O . TYR A 1 81 ? 12.196 -0.700 -11.372 1.00 98.25 81 TYR A O 1
ATOM 651 N N . LEU A 1 82 ? 13.367 -1.655 -9.712 1.00 98.06 82 LEU A N 1
ATOM 652 C CA . LEU A 1 82 ? 13.547 -0.405 -8.986 1.00 98.06 82 LEU A CA 1
ATOM 653 C C . LEU A 1 82 ? 14.446 0.567 -9.753 1.00 98.06 82 LEU A C 1
ATOM 655 O O . LEU A 1 82 ? 14.006 1.670 -10.069 1.00 98.06 82 LEU A O 1
ATOM 659 N N . ASP A 1 83 ? 15.658 0.140 -10.098 1.00 97.88 83 ASP A N 1
ATOM 660 C CA . ASP A 1 83 ? 16.697 1.014 -10.646 1.00 97.88 83 ASP A CA 1
ATOM 661 C C . ASP A 1 83 ? 16.373 1.504 -12.065 1.00 97.88 83 ASP A C 1
ATOM 663 O O . ASP A 1 83 ? 16.729 2.623 -12.432 1.00 97.88 83 ASP A O 1
ATOM 667 N N . GLU A 1 84 ? 15.701 0.682 -12.879 1.00 97.12 84 GLU A N 1
ATOM 668 C CA . GLU A 1 84 ? 15.469 0.985 -14.297 1.00 97.12 84 GLU A CA 1
ATOM 669 C C . GLU A 1 84 ? 14.055 1.502 -14.587 1.00 97.12 84 GLU A C 1
ATOM 671 O O . GLU A 1 84 ? 13.867 2.175 -15.600 1.00 97.12 84 GLU A O 1
ATOM 676 N N . LEU A 1 85 ? 13.059 1.198 -13.741 1.00 96.75 85 LEU A N 1
ATOM 677 C CA . LEU A 1 85 ? 11.654 1.545 -14.009 1.00 96.75 85 LEU A CA 1
ATOM 678 C C . LEU A 1 85 ? 11.031 2.468 -12.954 1.00 96.75 85 LEU A C 1
ATOM 680 O O . LEU A 1 85 ? 10.201 3.302 -13.314 1.00 96.75 85 LEU A O 1
ATOM 684 N N . VAL A 1 86 ? 11.402 2.340 -11.675 1.00 97.19 86 VAL A N 1
ATOM 685 C CA . VAL A 1 86 ? 10.831 3.170 -10.599 1.00 97.19 86 VAL A CA 1
ATOM 686 C C . VAL A 1 86 ? 11.647 4.439 -10.378 1.00 97.19 86 VAL A C 1
ATOM 688 O O . VAL A 1 86 ? 11.099 5.526 -10.518 1.00 97.19 86 VAL A O 1
ATOM 691 N N . GLU A 1 87 ? 12.935 4.318 -10.052 1.00 96.06 87 GLU A N 1
ATOM 692 C CA . GLU A 1 87 ? 13.804 5.454 -9.703 1.00 96.06 87 GLU A CA 1
ATOM 693 C C . GLU A 1 87 ? 13.927 6.512 -10.820 1.00 96.06 87 GLU A C 1
ATOM 695 O O . GLU A 1 87 ? 13.948 7.703 -10.507 1.00 96.06 87 GLU A O 1
ATOM 700 N N . PRO A 1 88 ? 13.948 6.153 -12.122 1.00 95.00 88 PRO A N 1
ATOM 701 C CA . PRO A 1 88 ? 13.976 7.154 -13.191 1.00 95.00 88 PRO A CA 1
ATOM 702 C C . PRO A 1 88 ? 12.641 7.885 -13.403 1.00 95.00 88 PRO A C 1
ATOM 704 O O . PRO A 1 88 ? 12.602 8.883 -14.126 1.00 95.00 88 PRO A O 1
ATOM 707 N N . SER A 1 89 ? 11.536 7.391 -12.835 1.00 94.94 89 SER A N 1
ATOM 708 C CA . SER A 1 89 ? 10.210 7.970 -13.047 1.00 94.94 89 SER A CA 1
ATOM 709 C C . SER A 1 89 ? 9.982 9.191 -12.146 1.00 94.94 89 SER A C 1
ATOM 711 O O . SER A 1 89 ? 10.120 9.089 -10.929 1.00 94.94 89 SER A O 1
ATOM 713 N N . PRO A 1 90 ? 9.543 10.342 -12.688 1.00 94.25 90 PRO A N 1
ATOM 714 C CA . PRO A 1 90 ? 9.181 11.502 -11.867 1.00 94.25 90 PRO A CA 1
ATOM 715 C C . PRO A 1 90 ? 7.855 11.318 -11.098 1.00 94.25 90 PRO A C 1
ATOM 717 O O . PRO A 1 90 ? 7.577 12.047 -10.135 1.00 94.25 90 PRO A O 1
ATOM 720 N N . ASP A 1 91 ? 7.026 10.361 -11.527 1.00 96.12 91 ASP A N 1
ATOM 721 C CA . ASP A 1 91 ? 5.697 10.090 -10.972 1.00 96.12 91 ASP A CA 1
ATOM 722 C C . ASP A 1 91 ? 5.689 8.970 -9.934 1.00 96.12 91 ASP A C 1
ATOM 724 O O . ASP A 1 91 ? 4.744 8.884 -9.142 1.00 96.12 91 ASP A O 1
ATOM 728 N N . LEU A 1 92 ? 6.717 8.121 -9.925 1.00 97.56 92 LEU A N 1
ATOM 729 C CA . LEU A 1 92 ? 6.834 7.017 -8.985 1.00 97.56 92 LEU A CA 1
ATOM 730 C C . LEU A 1 92 ? 7.858 7.325 -7.898 1.00 97.56 92 LEU A C 1
ATOM 732 O O . LEU A 1 92 ? 8.799 8.091 -8.080 1.00 97.56 92 LEU A O 1
ATOM 736 N N . ARG A 1 93 ? 7.664 6.712 -6.735 1.00 97.62 93 ARG A N 1
ATOM 737 C CA . ARG A 1 93 ? 8.631 6.767 -5.646 1.00 97.62 93 ARG A CA 1
ATOM 738 C C . ARG A 1 93 ? 8.595 5.491 -4.835 1.00 97.62 93 ARG A C 1
ATOM 740 O O . ARG A 1 93 ? 7.533 5.081 -4.363 1.00 97.62 93 ARG A O 1
ATOM 747 N N . ARG A 1 94 ? 9.769 4.918 -4.600 1.00 98.19 94 ARG A N 1
ATOM 748 C CA . ARG A 1 94 ? 9.953 3.880 -3.593 1.00 98.19 94 ARG A CA 1
ATOM 749 C C . ARG A 1 94 ? 9.932 4.499 -2.193 1.00 98.19 94 ARG A C 1
ATOM 751 O O . ARG A 1 94 ? 10.565 5.522 -1.952 1.00 98.19 94 ARG A O 1
ATOM 758 N N . VAL A 1 95 ? 9.232 3.849 -1.269 1.00 98.44 95 VAL A N 1
ATOM 759 C CA . VAL A 1 95 ? 9.268 4.145 0.168 1.00 98.44 95 VAL A CA 1
ATOM 760 C C . VAL A 1 95 ? 9.604 2.869 0.922 1.00 98.44 95 VAL A C 1
ATOM 762 O O . VAL A 1 95 ? 8.875 1.878 0.823 1.00 98.44 95 VAL A O 1
ATOM 765 N N . ARG A 1 96 ? 10.686 2.897 1.701 1.00 98.31 96 ARG A N 1
ATOM 766 C CA . ARG A 1 96 ? 11.057 1.780 2.571 1.00 98.31 96 ARG A CA 1
ATOM 767 C C . ARG A 1 96 ? 10.237 1.842 3.851 1.00 98.31 96 ARG A C 1
ATOM 769 O O . ARG A 1 96 ? 10.223 2.864 4.540 1.00 98.31 96 ARG A O 1
ATOM 776 N N . VAL A 1 97 ? 9.602 0.727 4.194 1.00 98.50 97 VAL A N 1
ATOM 777 C CA . VAL A 1 97 ? 8.769 0.593 5.387 1.00 98.50 97 VAL A CA 1
ATOM 778 C C . VAL A 1 97 ? 9.330 -0.473 6.312 1.00 98.50 97 VAL A C 1
ATOM 780 O O . VAL A 1 97 ? 9.378 -1.653 5.969 1.00 98.50 97 VAL A O 1
ATOM 783 N N . VAL A 1 98 ? 9.725 -0.068 7.519 1.00 98.19 98 VAL A N 1
ATOM 784 C CA . VAL A 1 98 ? 10.036 -1.001 8.611 1.00 98.19 98 VAL A CA 1
ATOM 785 C C . VAL A 1 98 ? 8.872 -0.976 9.581 1.00 98.19 98 VAL A C 1
ATOM 787 O O . VAL A 1 98 ? 8.426 0.096 9.976 1.00 98.19 98 VAL A O 1
ATOM 790 N N . LYS A 1 99 ? 8.362 -2.151 9.946 1.00 97.69 99 LYS A N 1
ATOM 791 C CA . LYS A 1 99 ? 7.155 -2.283 10.759 1.00 97.69 99 LYS A CA 1
ATOM 792 C C . LYS A 1 99 ? 7.353 -3.269 11.894 1.00 97.69 99 LYS A C 1
ATOM 794 O O . LYS A 1 99 ? 7.636 -4.440 11.647 1.00 97.69 99 LYS A O 1
ATOM 799 N N . GLU A 1 100 ? 7.103 -2.819 13.116 1.00 98.19 100 GLU A N 1
ATOM 800 C CA . GLU A 1 100 ? 7.023 -3.642 14.321 1.00 98.19 100 GLU A CA 1
ATOM 801 C C . GLU A 1 100 ? 5.591 -3.617 14.844 1.00 98.19 100 GLU A C 1
ATOM 803 O O . GLU A 1 100 ? 5.030 -2.555 15.094 1.00 98.19 100 GLU A O 1
ATOM 808 N N . ARG A 1 101 ? 4.962 -4.792 14.954 1.00 97.31 101 ARG A N 1
ATOM 809 C CA . ARG A 1 101 ? 3.522 -4.902 15.219 1.00 97.31 101 ARG A CA 1
ATOM 810 C C . ARG A 1 101 ? 3.158 -5.888 16.318 1.00 97.31 101 ARG A C 1
ATOM 812 O O . ARG A 1 101 ? 3.792 -6.939 16.502 1.00 97.31 101 ARG A O 1
ATOM 819 N N . HIS A 1 102 ? 2.058 -5.564 16.983 1.00 97.50 102 HIS A N 1
ATOM 820 C CA . HIS A 1 102 ? 1.368 -6.377 17.970 1.00 97.50 102 HIS A CA 1
ATOM 821 C C . HIS A 1 102 ? -0.054 -6.626 17.475 1.00 97.50 102 HIS A C 1
ATOM 823 O O . HIS A 1 102 ? -0.788 -5.680 17.211 1.00 97.50 102 HIS A O 1
ATOM 829 N N . GLY A 1 103 ? -0.401 -7.903 17.311 1.00 96.94 103 GLY A N 1
ATOM 830 C CA . GLY A 1 103 ? -1.742 -8.329 16.926 1.00 96.94 103 GLY A CA 1
ATOM 831 C C . GLY A 1 103 ? -2.522 -8.805 18.145 1.00 96.94 103 GLY A C 1
ATOM 832 O O . GLY A 1 103 ? -1.960 -9.487 19.006 1.00 96.94 103 GLY A O 1
ATOM 833 N N . PHE A 1 104 ? -3.801 -8.466 18.181 1.00 96.94 104 PHE A N 1
ATOM 834 C CA . PHE A 1 104 ? -4.756 -8.807 19.223 1.00 96.94 104 PHE A CA 1
ATOM 835 C C . PHE A 1 104 ? -6.051 -9.303 18.577 1.00 96.94 104 PHE A C 1
ATOM 837 O O . PHE A 1 104 ? -6.341 -8.996 17.421 1.00 96.94 104 PHE A O 1
ATOM 844 N N . LEU A 1 105 ? -6.828 -10.056 19.347 1.00 97.62 105 LEU A N 1
ATOM 845 C CA . LEU A 1 105 ? -8.213 -10.374 19.031 1.00 97.62 105 LEU A CA 1
ATOM 846 C C . LEU A 1 105 ? -9.070 -9.706 20.106 1.00 97.62 105 LEU A C 1
ATOM 848 O O . LEU A 1 105 ? -8.951 -10.064 21.277 1.00 97.62 105 LEU A O 1
ATOM 852 N N . ILE A 1 106 ? -9.869 -8.713 19.722 1.00 97.06 106 ILE A N 1
ATOM 853 C CA . ILE A 1 106 ? -10.699 -7.922 20.640 1.00 97.06 106 ILE A CA 1
ATOM 854 C C . ILE A 1 106 ? -12.122 -7.963 20.104 1.00 97.06 106 ILE A C 1
ATOM 856 O O . ILE A 1 106 ? -12.362 -7.517 18.988 1.00 97.06 106 ILE A O 1
ATOM 860 N N . ASP A 1 107 ? -13.041 -8.550 20.870 1.00 92.88 107 ASP A N 1
ATOM 861 C CA . ASP A 1 107 ? -14.457 -8.694 20.498 1.00 92.88 107 ASP A CA 1
ATOM 862 C C . ASP A 1 107 ? -14.681 -9.313 19.103 1.00 92.88 107 ASP A C 1
ATOM 864 O O . ASP A 1 107 ? -15.606 -8.962 18.379 1.00 92.88 107 ASP A O 1
ATOM 868 N N . GLY A 1 108 ? -13.804 -10.246 18.715 1.00 94.94 108 GLY A N 1
ATOM 869 C CA . GLY A 1 108 ? -13.827 -10.909 17.406 1.00 94.94 108 GLY A CA 1
ATOM 870 C C . GLY A 1 108 ? -13.085 -10.156 16.297 1.00 94.94 108 GLY A C 1
ATOM 871 O O . GLY A 1 108 ? -12.706 -10.776 15.307 1.00 94.94 108 GLY A O 1
ATOM 872 N N . CYS A 1 109 ? -12.786 -8.869 16.477 1.00 98.25 109 CYS A N 1
ATOM 873 C CA . CYS A 1 109 ? -12.003 -8.075 15.535 1.00 98.25 109 CYS A CA 1
ATOM 874 C C . CYS A 1 109 ? -10.506 -8.384 15.641 1.00 98.25 109 CYS A C 1
ATOM 876 O O . CYS A 1 109 ? -9.942 -8.474 16.739 1.00 98.25 109 CYS A O 1
ATOM 878 N N . ILE A 1 110 ? -9.837 -8.466 14.490 1.00 98.19 110 ILE A N 1
ATOM 879 C CA . ILE A 1 110 ? -8.376 -8.436 14.429 1.00 98.19 110 ILE A CA 1
ATOM 880 C C . ILE A 1 110 ? -7.955 -6.993 14.677 1.00 98.19 110 ILE A C 1
ATOM 882 O O . ILE A 1 110 ? -8.341 -6.093 13.936 1.00 98.19 110 ILE A O 1
ATOM 886 N N . VAL A 1 111 ? -7.154 -6.771 15.715 1.00 98.19 111 VAL A N 1
ATOM 887 C CA . VAL A 1 111 ? -6.619 -5.448 16.040 1.00 98.19 111 VAL A CA 1
ATOM 888 C C . VAL A 1 111 ? -5.107 -5.483 15.935 1.00 98.19 111 VAL A C 1
ATOM 890 O O . VAL A 1 111 ? -4.455 -6.369 16.486 1.00 98.19 111 VAL A O 1
ATOM 893 N N . GLU A 1 112 ? -4.530 -4.511 15.243 1.00 97.81 112 GLU A N 1
ATOM 894 C CA . GLU A 1 112 ? -3.088 -4.369 15.106 1.00 97.81 112 GLU A CA 1
ATOM 895 C C . GLU A 1 112 ? -2.646 -2.986 15.572 1.00 97.81 112 GLU A C 1
ATOM 897 O O . GLU A 1 112 ? -3.161 -1.980 15.098 1.00 97.81 112 GLU A O 1
ATOM 902 N N . ILE A 1 113 ? -1.657 -2.933 16.465 1.00 97.44 113 ILE A N 1
ATOM 903 C CA . ILE A 1 113 ? -0.923 -1.705 16.790 1.00 97.44 113 ILE A CA 1
ATOM 904 C C . ILE A 1 113 ? 0.495 -1.875 16.268 1.00 97.44 113 ILE A C 1
ATOM 906 O O . ILE A 1 113 ? 1.137 -2.897 16.536 1.00 97.44 113 ILE A O 1
ATOM 910 N N . ALA A 1 114 ? 0.982 -0.889 15.520 1.00 97.81 114 ALA A N 1
ATOM 911 C CA . ALA A 1 114 ? 2.301 -0.959 14.922 1.00 97.81 114 ALA A CA 1
ATOM 912 C C . ALA A 1 114 ? 3.063 0.361 14.986 1.00 97.81 114 ALA A C 1
ATOM 914 O O . ALA A 1 114 ? 2.534 1.412 14.620 1.00 97.81 114 ALA A O 1
ATOM 915 N N . ASP A 1 115 ? 4.328 0.263 15.379 1.00 98.25 115 ASP A N 1
ATOM 916 C CA . ASP A 1 115 ? 5.335 1.287 15.149 1.00 98.25 115 ASP A CA 1
ATOM 917 C 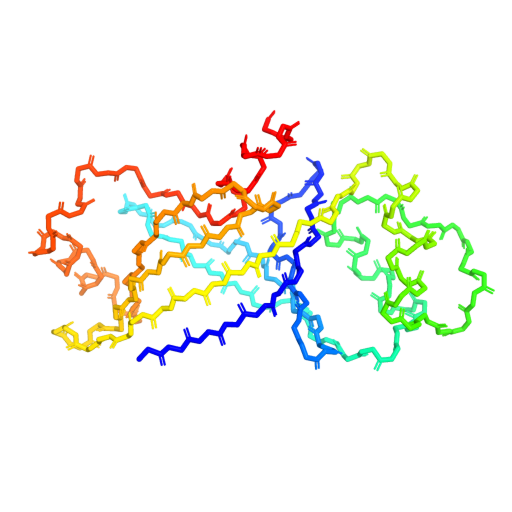C . ASP A 1 115 ? 5.938 1.051 13.763 1.00 98.25 115 ASP A C 1
ATOM 919 O O . ASP A 1 115 ? 6.362 -0.060 13.426 1.00 98.25 115 ASP A O 1
ATOM 923 N N . VAL A 1 116 ? 5.918 2.086 12.927 1.00 97.81 116 VAL A N 1
ATOM 924 C CA . VAL A 1 116 ? 6.405 2.022 11.550 1.00 97.81 116 VAL A CA 1
ATOM 925 C C . VAL A 1 116 ? 7.324 3.183 11.235 1.00 97.81 116 VAL A C 1
ATOM 927 O O . VAL A 1 116 ? 7.180 4.273 11.783 1.00 97.81 116 VAL A O 1
ATOM 930 N N . THR A 1 117 ? 8.250 2.971 10.313 1.00 98.06 117 THR A N 1
ATOM 931 C CA . THR A 1 117 ? 8.999 4.056 9.686 1.00 98.06 117 THR A CA 1
ATOM 932 C C . THR A 1 117 ? 8.695 4.095 8.200 1.00 98.06 117 THR A C 1
ATOM 934 O O . THR A 1 117 ? 8.619 3.051 7.562 1.00 98.06 117 THR A O 1
ATOM 937 N N . PHE A 1 118 ? 8.512 5.294 7.652 1.00 97.81 118 PHE A N 1
ATOM 938 C CA . PHE A 1 118 ? 8.412 5.542 6.213 1.00 97.81 118 PHE A CA 1
ATOM 939 C C . PHE A 1 118 ? 9.661 6.317 5.801 1.00 97.81 118 PHE A C 1
ATOM 941 O O . PHE A 1 118 ? 9.822 7.457 6.228 1.00 97.81 118 PHE A O 1
ATOM 948 N N . ASP A 1 119 ? 10.588 5.687 5.078 1.00 96.88 119 ASP A N 1
ATOM 949 C CA . ASP A 1 119 ? 11.932 6.238 4.821 1.00 96.88 119 ASP A CA 1
ATOM 950 C C . ASP A 1 119 ? 12.624 6.730 6.113 1.00 96.88 119 ASP A C 1
ATOM 952 O O . ASP A 1 119 ? 13.252 7.785 6.165 1.00 96.88 119 ASP A O 1
ATOM 956 N N . GLY A 1 120 ? 12.467 5.979 7.208 1.00 96.62 120 GLY A N 1
ATOM 957 C CA . GLY A 1 120 ? 13.022 6.340 8.518 1.00 96.62 120 GLY A CA 1
ATOM 958 C C . GLY A 1 120 ? 12.192 7.346 9.326 1.00 96.62 120 GLY A C 1
ATOM 959 O O . GLY A 1 120 ? 12.467 7.519 10.511 1.00 96.62 120 GLY A O 1
ATOM 960 N N . ILE A 1 121 ? 11.146 7.955 8.754 1.00 96.88 121 ILE A N 1
ATOM 961 C CA . ILE A 1 121 ? 10.247 8.873 9.469 1.00 96.88 121 ILE A CA 1
ATOM 962 C C . ILE A 1 121 ? 9.281 8.055 10.339 1.00 96.88 121 ILE A C 1
ATOM 964 O O . ILE A 1 121 ? 8.466 7.310 9.786 1.00 96.88 121 ILE A O 1
ATOM 968 N N . PRO A 1 122 ? 9.334 8.171 11.679 1.00 97.12 122 PRO A N 1
ATOM 969 C CA . PRO A 1 122 ? 8.528 7.344 12.566 1.00 97.12 122 PRO A CA 1
ATOM 970 C C . PRO A 1 122 ? 7.048 7.739 12.540 1.00 97.12 122 PRO A C 1
ATOM 972 O O . PRO A 1 122 ? 6.685 8.918 12.505 1.00 97.12 122 PRO A O 1
ATOM 975 N N . ARG A 1 123 ? 6.184 6.729 12.611 1.00 96.06 123 ARG A N 1
ATOM 976 C CA . ARG A 1 123 ? 4.733 6.822 12.775 1.00 96.06 123 ARG A CA 1
ATOM 977 C C . ARG A 1 123 ? 4.254 5.673 13.659 1.00 96.06 123 ARG A C 1
ATOM 979 O O . ARG A 1 123 ? 4.864 4.610 13.702 1.00 96.06 123 ARG A O 1
ATOM 986 N N . ARG A 1 124 ? 3.115 5.869 14.315 1.00 96.50 124 ARG A N 1
ATOM 987 C CA . ARG A 1 124 ? 2.376 4.797 14.983 1.00 96.50 124 ARG A CA 1
ATOM 988 C C . ARG A 1 124 ? 1.026 4.640 14.305 1.00 96.50 124 ARG A C 1
ATOM 990 O O . ARG A 1 124 ? 0.390 5.631 13.961 1.00 96.50 124 ARG A O 1
ATOM 997 N N . THR A 1 125 ? 0.618 3.398 14.092 1.00 96.94 125 THR A N 1
ATOM 998 C CA . THR A 1 125 ? -0.638 3.042 13.429 1.00 96.94 125 THR A CA 1
ATOM 999 C C . THR A 1 125 ? -1.436 2.089 14.305 1.00 96.94 125 THR A C 1
ATOM 1001 O O . THR A 1 125 ? -0.856 1.295 15.049 1.00 96.94 125 THR A O 1
ATOM 1004 N N . ALA A 1 126 ? -2.757 2.176 14.205 1.00 97.19 126 ALA A N 1
ATOM 1005 C CA . ALA A 1 126 ? -3.690 1.203 14.744 1.00 97.19 126 ALA A CA 1
ATOM 1006 C C . ALA A 1 126 ? -4.653 0.797 13.623 1.00 97.19 126 ALA A C 1
ATOM 1008 O O . ALA A 1 126 ? -5.053 1.643 12.826 1.00 97.19 126 ALA A O 1
ATOM 1009 N N . ALA A 1 127 ? -4.991 -0.484 13.542 1.00 97.25 127 ALA A N 1
ATOM 1010 C CA . ALA A 1 127 ? -5.944 -1.018 12.580 1.00 97.25 127 ALA A CA 1
ATOM 1011 C C . ALA A 1 127 ? -6.902 -1.976 13.286 1.00 97.25 127 ALA A C 1
ATOM 1013 O O . ALA A 1 127 ? -6.488 -2.726 14.170 1.00 97.25 127 ALA A O 1
ATOM 1014 N N . VAL A 1 128 ? -8.166 -1.947 12.876 1.00 97.88 128 VAL A N 1
ATOM 1015 C CA . VAL A 1 128 ? -9.218 -2.861 13.322 1.00 97.88 128 VAL A CA 1
ATOM 1016 C C . VAL A 1 128 ? -9.859 -3.445 12.071 1.00 97.88 128 VAL A C 1
ATOM 1018 O O . VAL A 1 128 ? -10.255 -2.698 11.180 1.00 97.88 128 VAL A O 1
ATOM 1021 N N . GLU A 1 129 ? -9.941 -4.768 11.994 1.00 97.25 129 GLU A N 1
ATOM 1022 C CA . GLU A 1 129 ? -10.452 -5.487 10.830 1.00 97.25 129 GLU A CA 1
ATOM 1023 C C . GLU A 1 129 ? -11.474 -6.548 11.254 1.00 97.25 129 GLU A C 1
ATOM 1025 O O . GLU A 1 129 ? -11.232 -7.350 12.162 1.00 97.25 129 GLU A O 1
ATOM 1030 N N . HIS A 1 130 ? -12.618 -6.544 10.572 1.00 97.38 130 HIS A N 1
ATOM 1031 C CA . HIS A 1 130 ? -13.651 -7.573 10.630 1.00 97.38 130 HIS A CA 1
ATOM 1032 C C . HIS A 1 130 ? -14.495 -7.512 9.349 1.00 97.38 130 HIS A C 1
ATOM 1034 O O . HIS A 1 130 ? -14.606 -6.458 8.726 1.00 97.38 130 HIS A O 1
ATOM 1040 N N . GLU A 1 131 ? -15.143 -8.618 8.981 1.00 95.44 131 GLU A N 1
ATOM 1041 C CA . GLU A 1 131 ? -16.094 -8.671 7.855 1.00 95.44 131 GLU A CA 1
ATOM 1042 C C . GLU A 1 131 ? -17.425 -7.946 8.131 1.00 95.44 131 GLU A C 1
ATOM 1044 O O . GLU A 1 131 ? -18.157 -7.600 7.207 1.00 95.44 131 GLU A O 1
ATOM 1049 N N . ASP A 1 132 ? -17.727 -7.688 9.406 1.00 96.62 132 ASP A N 1
ATOM 1050 C CA . ASP A 1 132 ? -18.918 -6.953 9.845 1.00 96.62 132 ASP A CA 1
ATOM 1051 C C . ASP A 1 132 ? -18.477 -5.538 10.236 1.00 96.62 132 ASP A C 1
ATOM 1053 O O . ASP A 1 132 ? -17.829 -5.374 11.278 1.00 96.62 132 ASP A O 1
ATOM 1057 N N . PRO A 1 133 ? -18.821 -4.507 9.444 1.00 96.06 133 PRO A N 1
ATOM 1058 C CA . PRO A 1 133 ? -18.393 -3.137 9.706 1.00 96.06 133 PRO A CA 1
ATOM 1059 C C . PRO A 1 133 ? -18.893 -2.611 11.056 1.00 96.06 133 PRO A C 1
ATOM 1061 O O . PRO A 1 133 ? -18.239 -1.770 11.668 1.00 96.06 133 PRO A O 1
ATOM 1064 N N . ARG A 1 134 ? -20.012 -3.136 11.577 1.00 96.88 134 ARG A N 1
ATOM 1065 C CA . ARG A 1 134 ? -20.547 -2.710 12.878 1.00 96.88 134 ARG A CA 1
ATOM 1066 C C . ARG A 1 134 ? -19.621 -3.113 14.019 1.00 96.88 134 ARG A C 1
ATOM 1068 O O . ARG A 1 134 ? -19.475 -2.345 14.968 1.00 96.88 134 ARG A O 1
ATOM 1075 N N . LEU A 1 135 ? -18.988 -4.285 13.918 1.00 97.81 135 LEU A N 1
ATOM 1076 C CA . LEU A 1 135 ? -17.999 -4.732 14.898 1.00 97.81 135 LEU A CA 1
ATOM 1077 C C . LEU A 1 135 ? -16.742 -3.865 14.827 1.00 97.81 135 LEU A C 1
ATOM 1079 O O . LEU A 1 135 ? -16.265 -3.423 15.867 1.00 97.81 135 LEU A O 1
ATOM 1083 N N . VAL A 1 136 ? -16.279 -3.513 13.621 1.00 97.75 136 VAL A N 1
ATOM 1084 C CA . VAL A 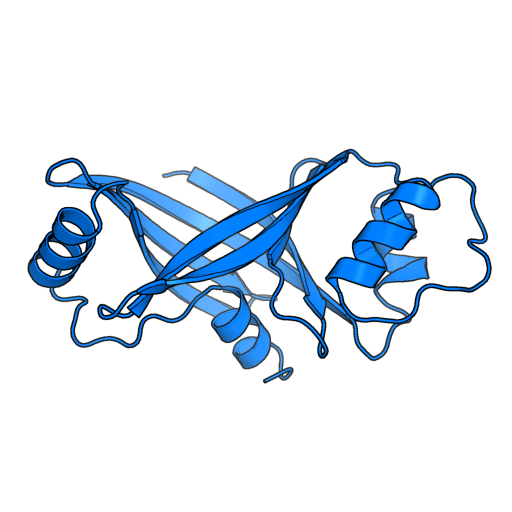1 136 ? -15.141 -2.594 13.447 1.00 97.75 136 VAL A CA 1
ATOM 1085 C C . VAL A 1 136 ? -15.414 -1.252 14.128 1.00 97.75 136 VAL A C 1
ATOM 1087 O O . VAL A 1 136 ? -14.642 -0.836 14.991 1.00 97.75 136 VAL A O 1
ATOM 1090 N N . THR A 1 137 ? -16.535 -0.599 13.808 1.00 97.00 137 THR A N 1
ATOM 1091 C CA . THR A 1 137 ? -16.893 0.708 14.380 1.00 97.00 137 THR A CA 1
ATOM 1092 C C . THR A 1 137 ? -17.066 0.641 15.902 1.00 97.00 137 THR A C 1
ATOM 1094 O O . THR A 1 137 ? -16.613 1.536 16.619 1.00 97.00 137 THR A O 1
ATOM 1097 N N . ALA A 1 138 ? -17.682 -0.425 16.425 1.00 97.75 138 ALA A N 1
ATOM 1098 C CA . ALA A 1 138 ? -17.831 -0.621 17.866 1.00 97.75 138 ALA A CA 1
ATOM 1099 C C . ALA A 1 138 ? -16.474 -0.796 18.570 1.00 97.75 138 ALA A C 1
ATOM 1101 O O . ALA A 1 138 ? -16.227 -0.144 19.585 1.00 97.75 138 ALA A O 1
ATOM 1102 N N . THR A 1 139 ? -15.573 -1.610 18.013 1.00 98.06 139 THR A N 1
ATOM 1103 C CA . THR A 1 139 ? -14.231 -1.826 18.566 1.00 98.06 139 THR A CA 1
ATOM 1104 C C . THR A 1 139 ? -13.373 -0.560 18.489 1.00 98.06 139 THR A C 1
ATOM 1106 O O . THR A 1 139 ? -12.699 -0.233 19.461 1.00 98.06 139 THR A O 1
ATOM 1109 N N . VAL A 1 140 ? -13.427 0.208 17.394 1.00 97.19 140 VAL A N 1
ATOM 1110 C CA . VAL A 1 140 ? -12.720 1.501 17.274 1.00 97.19 140 VAL A CA 1
ATOM 1111 C C . VAL A 1 140 ? -13.140 2.470 18.387 1.00 97.19 140 VAL A C 1
ATOM 1113 O O . VAL A 1 140 ? -12.276 3.073 19.027 1.00 97.19 140 VAL A O 1
ATOM 1116 N N . ARG A 1 141 ? -14.445 2.564 18.680 1.00 96.75 141 ARG A N 1
ATOM 1117 C CA . ARG A 1 141 ? -14.974 3.374 19.795 1.00 96.75 141 ARG A CA 1
ATOM 1118 C C . ARG A 1 141 ? -14.539 2.845 21.160 1.00 96.75 141 ARG A C 1
ATOM 1120 O O . ARG A 1 141 ? -14.136 3.621 22.018 1.00 96.75 141 ARG A O 1
ATOM 1127 N N . ALA A 1 142 ? -14.578 1.528 21.367 1.00 97.00 142 ALA A N 1
ATOM 1128 C CA . ALA A 1 142 ? -14.133 0.909 22.619 1.00 97.00 142 ALA A CA 1
ATOM 1129 C C . ALA A 1 142 ? -12.639 1.160 22.902 1.00 97.00 142 ALA A C 1
ATOM 1131 O O . ALA A 1 142 ? -12.234 1.267 24.058 1.00 97.00 142 ALA A O 1
ATOM 1132 N N . LEU A 1 143 ? -11.832 1.299 21.847 1.00 96.31 143 LEU A N 1
ATOM 1133 C CA . LEU A 1 143 ? -10.414 1.655 21.919 1.00 96.31 143 LEU A CA 1
ATOM 1134 C C . LEU A 1 143 ? -10.161 3.173 21.998 1.00 96.31 143 LEU A C 1
ATOM 1136 O O . LEU A 1 143 ? -9.001 3.580 22.038 1.00 96.31 143 LEU A O 1
ATOM 1140 N N . ALA A 1 144 ? -11.214 4.000 22.026 1.00 96.62 144 ALA A N 1
ATOM 1141 C CA . ALA A 1 144 ? -11.151 5.464 22.011 1.00 96.62 144 ALA A CA 1
ATOM 1142 C C . ALA A 1 144 ? -10.348 6.038 20.824 1.00 96.62 144 ALA A C 1
ATOM 1144 O O . ALA A 1 144 ? -9.633 7.034 20.955 1.00 96.62 144 ALA A O 1
ATOM 1145 N N . LEU A 1 145 ? -10.444 5.386 19.661 1.00 95.56 145 LEU A N 1
ATOM 1146 C CA . LEU A 1 145 ? -9.771 5.796 18.424 1.00 95.56 145 LEU A CA 1
ATOM 1147 C C . LEU A 1 145 ? -10.696 6.572 17.471 1.00 95.56 145 LEU A C 1
ATOM 1149 O O . LEU A 1 145 ? -10.223 7.119 16.481 1.00 95.56 145 LEU A O 1
ATOM 1153 N N . ASP A 1 146 ? -11.992 6.657 17.767 1.00 94.44 146 ASP A N 1
ATOM 1154 C CA . ASP A 1 146 ? -13.023 7.284 16.927 1.00 94.44 146 ASP A CA 1
ATOM 1155 C C . ASP A 1 146 ? -12.924 8.817 16.838 1.00 94.44 146 ASP A C 1
ATOM 1157 O O . ASP A 1 146 ? -13.533 9.424 15.961 1.00 94.44 146 ASP A O 1
ATOM 1161 N N . GLY A 1 147 ? -12.122 9.448 17.701 1.00 94.25 147 GLY A N 1
ATOM 1162 C CA . GLY A 1 147 ? -11.771 10.868 17.595 1.00 94.25 147 GLY A CA 1
ATOM 1163 C C . GLY A 1 147 ? -10.617 11.171 16.628 1.00 94.25 147 GLY A C 1
ATOM 1164 O O . GLY A 1 147 ? -10.284 12.341 16.436 1.00 94.25 147 GLY A O 1
ATOM 1165 N N . LEU A 1 148 ? -9.975 10.147 16.057 1.00 93.88 148 LEU A N 1
ATOM 1166 C CA . LEU A 1 148 ? -8.863 10.290 15.116 1.00 93.88 148 LEU A CA 1
ATOM 1167 C C . LEU A 1 148 ? -9.352 10.122 13.673 1.00 93.88 148 LEU A C 1
ATOM 1169 O O . LEU A 1 148 ? -10.241 9.324 13.391 1.00 93.88 148 LEU A O 1
ATOM 1173 N N . GLU A 1 149 ? -8.737 10.847 12.737 1.00 93.56 149 GLU A N 1
ATOM 1174 C CA . GLU A 1 149 ? -9.006 10.650 11.310 1.00 93.56 149 GLU A CA 1
ATOM 1175 C C . GLU A 1 149 ? -8.570 9.239 10.874 1.00 93.56 149 GLU A C 1
ATOM 1177 O O . GLU A 1 149 ? -7.448 8.810 11.163 1.00 93.56 149 GLU A O 1
ATOM 1182 N N . ASN A 1 150 ? -9.426 8.533 10.125 1.00 95.06 150 ASN A N 1
ATOM 1183 C CA . ASN A 1 150 ? -9.045 7.275 9.487 1.00 95.06 150 ASN A CA 1
ATOM 1184 C C . ASN A 1 150 ? -8.116 7.551 8.290 1.00 95.06 150 ASN A C 1
ATOM 1186 O O . ASN A 1 150 ? -8.558 7.944 7.208 1.00 95.06 150 ASN A O 1
ATOM 1190 N N . VAL A 1 151 ? -6.810 7.370 8.494 1.00 95.56 151 VAL A N 1
ATOM 1191 C CA . VAL A 1 151 ? -5.779 7.622 7.480 1.00 95.56 151 VAL A CA 1
ATOM 1192 C C . VAL A 1 151 ? -5.120 6.313 7.064 1.00 95.56 151 VAL A C 1
ATOM 1194 O O . VAL A 1 151 ? -4.394 5.686 7.837 1.00 95.56 151 VAL A O 1
ATOM 1197 N N . ASN A 1 152 ? -5.308 5.929 5.802 1.00 96.19 152 ASN A N 1
ATOM 1198 C CA . ASN A 1 152 ? -4.633 4.768 5.234 1.00 96.19 152 ASN A CA 1
ATOM 1199 C C . ASN A 1 152 ? -3.127 4.998 5.014 1.00 96.19 152 ASN A C 1
ATOM 1201 O O . ASN A 1 152 ? -2.626 6.127 4.965 1.00 96.19 152 ASN A O 1
ATOM 1205 N N . TYR A 1 153 ? -2.394 3.897 4.833 1.00 95.44 153 TYR A N 1
ATOM 1206 C CA . TYR A 1 153 ? -0.939 3.919 4.663 1.00 95.44 153 TYR A CA 1
ATOM 1207 C C . TYR A 1 153 ? -0.489 4.796 3.492 1.00 95.44 153 TYR A C 1
ATOM 1209 O O . TYR A 1 153 ? 0.517 5.486 3.617 1.00 95.44 153 TYR A O 1
ATOM 1217 N N . LEU A 1 154 ? -1.214 4.816 2.372 1.00 97.12 154 LEU A N 1
ATOM 1218 C CA . LEU A 1 154 ? -0.798 5.583 1.197 1.00 97.12 154 LEU A CA 1
ATOM 1219 C C . LEU A 1 154 ? -0.872 7.085 1.440 1.00 97.12 154 LEU A C 1
ATOM 1221 O O . LEU A 1 154 ? 0.084 7.790 1.126 1.00 97.12 154 LEU A O 1
ATOM 1225 N N . ARG A 1 155 ? -1.961 7.571 2.049 1.00 96.94 155 ARG A N 1
ATOM 1226 C CA . ARG A 1 155 ? -2.069 8.978 2.464 1.00 96.94 155 ARG A CA 1
ATOM 1227 C C . ARG A 1 155 ? -0.960 9.323 3.458 1.00 96.94 155 ARG A C 1
ATOM 1229 O O . ARG A 1 155 ? -0.267 10.325 3.288 1.00 96.94 155 ARG A O 1
ATOM 1236 N N . ALA A 1 156 ? -0.740 8.460 4.452 1.00 96.94 156 ALA A N 1
ATOM 1237 C CA . ALA A 1 156 ? 0.277 8.675 5.474 1.00 96.94 156 ALA A CA 1
ATOM 1238 C C . ALA A 1 156 ? 1.710 8.702 4.905 1.00 96.94 156 ALA A C 1
ATOM 1240 O O . ALA A 1 156 ? 2.499 9.554 5.325 1.00 96.94 156 ALA A O 1
ATOM 1241 N N . MET A 1 157 ? 2.031 7.812 3.957 1.00 97.75 157 MET A N 1
ATOM 1242 C CA . MET A 1 157 ? 3.330 7.742 3.284 1.00 97.75 157 MET A CA 1
ATOM 1243 C C . MET A 1 157 ? 3.529 8.910 2.321 1.00 97.75 157 MET A C 1
ATOM 1245 O O . MET A 1 157 ? 4.548 9.583 2.434 1.00 97.75 157 MET A O 1
ATOM 1249 N N . LYS A 1 158 ? 2.557 9.225 1.448 1.00 97.44 158 LYS A N 1
ATOM 1250 C CA . LYS A 1 158 ? 2.644 10.386 0.541 1.00 97.44 158 LYS A CA 1
ATOM 1251 C C . LYS A 1 158 ? 2.898 11.681 1.311 1.00 97.44 158 LYS A C 1
ATOM 1253 O O . LYS A 1 158 ? 3.787 12.441 0.938 1.00 97.44 158 LYS A O 1
ATOM 1258 N N . ALA A 1 159 ? 2.195 11.893 2.424 1.00 95.56 159 ALA A N 1
ATOM 1259 C CA . ALA A 1 159 ? 2.433 13.042 3.293 1.00 95.56 159 ALA A CA 1
ATOM 1260 C C . ALA A 1 159 ? 3.836 13.028 3.928 1.00 95.56 159 ALA A C 1
ATOM 1262 O O . ALA A 1 159 ? 4.481 14.068 4.002 1.00 95.56 159 ALA A O 1
ATOM 1263 N N . ALA A 1 160 ? 4.327 11.865 4.376 1.00 95.19 160 ALA A N 1
ATOM 1264 C CA . ALA A 1 160 ? 5.655 11.750 4.984 1.00 95.19 160 ALA A CA 1
ATOM 1265 C C . ALA A 1 160 ? 6.790 12.069 3.999 1.00 95.19 160 ALA A C 1
ATOM 1267 O O . ALA A 1 160 ? 7.782 12.677 4.391 1.00 95.19 160 ALA A O 1
ATOM 1268 N N . VAL A 1 161 ? 6.636 11.687 2.729 1.00 93.56 161 VAL A N 1
ATOM 1269 C CA . VAL A 1 161 ? 7.702 11.791 1.723 1.00 93.56 161 VAL A CA 1
ATOM 1270 C C . VAL A 1 161 ? 7.544 12.970 0.751 1.00 93.56 161 VAL A C 1
ATOM 1272 O O . VAL A 1 161 ? 8.318 13.087 -0.199 1.00 93.56 161 VAL A O 1
ATOM 1275 N N . GLY A 1 162 ? 6.569 13.859 0.976 1.00 92.75 162 GLY A N 1
ATOM 1276 C CA . GLY A 1 162 ? 6.364 15.066 0.162 1.00 92.75 162 GLY A CA 1
ATOM 1277 C C . GLY A 1 162 ? 5.725 14.808 -1.210 1.00 92.75 162 GLY A C 1
ATOM 1278 O O . GLY A 1 162 ? 6.093 15.435 -2.201 1.00 92.75 162 GLY A O 1
ATOM 1279 N N . MET A 1 163 ? 4.793 13.856 -1.281 1.00 91.56 163 MET A N 1
ATOM 1280 C CA . MET A 1 163 ? 3.990 13.528 -2.473 1.00 91.56 163 MET A CA 1
ATOM 1281 C C . MET A 1 163 ? 2.486 13.788 -2.291 1.00 91.56 163 MET A C 1
ATOM 1283 O O . MET A 1 163 ? 1.699 13.340 -3.126 1.00 91.56 163 MET A O 1
ATOM 1287 N N . ALA A 1 164 ? 2.093 14.416 -1.181 1.00 75.06 164 ALA A N 1
ATOM 1288 C CA . ALA A 1 164 ? 0.709 14.818 -0.930 1.00 75.06 164 ALA A CA 1
ATOM 1289 C C . ALA A 1 164 ? 0.304 16.025 -1.783 1.00 75.06 164 ALA A C 1
ATOM 1291 O O . ALA A 1 164 ? 1.192 16.860 -2.075 1.00 75.06 164 ALA A O 1
#

Foldseek 3Di:
DDKAKKKWKAFLQAPWTWIDGPQKTWTWDFDDQDPLRDTDIDTDDIDGPFDAPVNVCVVCVNSVHDDPPDDPDRTAGPVRCCPPPAVVDPGIDMWMKIKDWDWDQDPNWIKIWIWMQTNHNTDIDIDTDDPDVVSRSVVCVVVVNSVDDPDDPNNVNCVVVVSD

Secondary structure (DSSP, 8-state):
-EEEEEEEEEESS---EEEEETTEEEEEEEEEE-TT--EEEEEEEEEESSBPHHHHHHHHHHHT-PPPSS-SSS-B-HHHHIIIIITT-SSEEEEEEEEEEEEEEETTEEEEEEEEEETTEEEEEEEEE-SSHHHHHHHHHHTT-TTS----HHHHHHHHHT--

pLDDT: mean 96.49, std 2.8, range [75.06, 98.62]

Sequence (164 aa):
MRRSEEDYILSRQSMNNTKIRDGLMDIKTLQAVNEDGLEQWNPILKASFPLGPDVLAGIFAAFGVEAPVFFARDAYTYEQYLDELVEPSPDLRRVRVVKERHGFLIDGCIVEIADVTFDGIPRRTAAVEHEDPRLVTATVRALALDGLENVNYLRAMKAAVGMA